Protein AF-N6TLZ0-F1 (afdb_monomer_lite)

pLDDT: mean 80.29, std 10.62, range [47.19, 96.44]

Organism: Dendroctonus ponderosae (NCBI:txid77166)

Sequence (138 aa):
MLKLSRRLNQSLEAGSFFSTNEWEFGSASYKELIAAVEDAGDGSEFSVDLTLGKGFDWETYVGEFLKGVRTYILKDDLISLPAAKKKLHRLYWFKQISQSLPYIVIFQMARYTFQMKMLSQTIQNLPWNDTINTTSLH

Secondary structure (DSSP, 8-state):
-HHHHHHHHHHHHHHHHHHHS-----HHHHHHHHHHHHTSTTGGG------GGGT--HHHHHHHHHHHIIIIIS---GGGHHHHHHHHHHHHHHHHHHHHHHHHHHHHHHHHHHHHHHHHHHHHT-THHHHHHHHTT-

Radius of gyration: 34.13 Å; chains: 1; bounding box: 79×36×92 Å

Structure (mmCIF, N/CA/C/O backbone):
data_AF-N6TLZ0-F1
#
_entry.id   AF-N6TLZ0-F1
#
loop_
_atom_site.group_PDB
_atom_site.id
_atom_site.type_symbol
_atom_site.label_atom_id
_atom_site.label_alt_id
_atom_site.label_comp_id
_atom_site.label_asym_id
_atom_site.label_entity_id
_atom_site.label_seq_id
_atom_site.pdbx_PDB_ins_code
_atom_site.Cartn_x
_atom_site.Cartn_y
_atom_site.Cartn_z
_atom_site.occupancy
_atom_site.B_iso_or_equiv
_atom_site.auth_seq_id
_atom_site.auth_comp_id
_atom_site.auth_asym_id
_atom_site.auth_atom_id
_atom_site.pdbx_PDB_model_num
ATOM 1 N N . MET A 1 1 ? -6.931 15.357 -10.842 1.00 56.94 1 MET A N 1
ATOM 2 C CA . MET A 1 1 ? -5.936 14.405 -10.297 1.00 56.94 1 MET A CA 1
ATOM 3 C C . MET A 1 1 ? -5.120 14.994 -9.142 1.00 56.94 1 MET A C 1
ATOM 5 O O . MET A 1 1 ? -5.153 14.417 -8.065 1.00 56.94 1 MET A O 1
ATOM 9 N N . LEU A 1 2 ? -4.477 16.164 -9.290 1.00 71.31 2 LEU A N 1
ATOM 10 C CA . LEU A 1 2 ? -3.614 16.746 -8.239 1.00 71.31 2 LEU A CA 1
ATOM 11 C C . LEU A 1 2 ? -4.325 17.064 -6.909 1.00 71.31 2 LEU A C 1
ATOM 13 O O . LEU A 1 2 ? -3.755 16.842 -5.850 1.00 71.31 2 LEU A O 1
ATOM 17 N N . LYS A 1 3 ? -5.586 17.522 -6.936 1.00 75.31 3 LYS A N 1
ATOM 18 C CA . LYS A 1 3 ? -6.356 17.813 -5.707 1.00 75.31 3 LYS A CA 1
ATOM 19 C C . LYS A 1 3 ? -6.612 16.564 -4.852 1.00 75.31 3 LYS A C 1
ATOM 21 O O . LYS A 1 3 ? -6.482 16.630 -3.636 1.00 75.31 3 LYS A O 1
ATOM 26 N N . LEU A 1 4 ? -6.952 15.438 -5.487 1.00 77.19 4 LEU A N 1
ATOM 27 C CA . LEU A 1 4 ? -7.168 14.165 -4.792 1.00 77.19 4 LEU A CA 1
ATOM 28 C C . LEU A 1 4 ? -5.844 13.613 -4.262 1.00 77.19 4 LEU A C 1
ATOM 30 O O . LEU A 1 4 ? -5.764 13.262 -3.093 1.00 77.19 4 LEU A O 1
ATOM 34 N N . SER A 1 5 ? -4.796 13.631 -5.093 1.00 78.56 5 SER A N 1
ATOM 35 C CA . SER A 1 5 ? -3.446 13.231 -4.682 1.00 78.56 5 SER A CA 1
ATOM 36 C C . SER A 1 5 ? -2.947 14.047 -3.491 1.00 78.56 5 SER A C 1
ATOM 38 O O . SER A 1 5 ? -2.366 13.482 -2.578 1.00 78.56 5 SER A O 1
ATOM 40 N N . ARG A 1 6 ? -3.204 15.360 -3.467 1.00 81.06 6 ARG A N 1
ATOM 41 C CA . ARG A 1 6 ? -2.812 16.243 -2.363 1.00 81.06 6 ARG A CA 1
ATOM 42 C C . ARG A 1 6 ? -3.570 15.932 -1.074 1.00 81.06 6 ARG A C 1
ATOM 44 O O . ARG A 1 6 ? -2.946 15.886 -0.025 1.00 81.06 6 ARG A O 1
ATOM 51 N N . ARG A 1 7 ? -4.885 15.694 -1.146 1.00 82.19 7 ARG A N 1
ATOM 52 C CA . ARG A 1 7 ? -5.679 15.286 0.027 1.00 82.19 7 ARG A CA 1
ATOM 53 C C . ARG A 1 7 ? -5.221 13.937 0.573 1.00 82.19 7 ARG A C 1
ATOM 55 O O . ARG A 1 7 ? -5.035 13.812 1.773 1.00 82.19 7 ARG A O 1
ATOM 62 N N . LEU A 1 8 ? -4.982 12.969 -0.312 1.00 80.19 8 LEU A N 1
ATOM 63 C CA . LEU A 1 8 ? -4.441 11.668 0.071 1.00 80.19 8 LEU A CA 1
ATOM 64 C C . LEU A 1 8 ? -3.074 11.827 0.744 1.00 80.19 8 LEU A C 1
ATOM 66 O O . LEU A 1 8 ? -2.843 11.240 1.789 1.00 80.19 8 LEU A O 1
ATOM 70 N N . ASN A 1 9 ? -2.202 12.667 0.182 1.00 82.94 9 ASN A N 1
ATOM 71 C CA . ASN A 1 9 ? -0.881 12.921 0.746 1.00 82.94 9 ASN A CA 1
ATOM 72 C C . ASN A 1 9 ? -0.964 13.559 2.137 1.00 82.94 9 ASN A C 1
ATOM 74 O O . ASN A 1 9 ? -0.246 13.134 3.023 1.00 82.94 9 ASN A O 1
ATOM 78 N N . GLN A 1 10 ? -1.882 14.505 2.353 1.00 85.38 10 GLN A N 1
ATOM 79 C CA . GLN A 1 10 ? -2.123 15.098 3.675 1.00 85.38 10 GLN A CA 1
ATOM 80 C C . GLN A 1 10 ? -2.630 14.063 4.693 1.00 85.38 10 GLN A C 1
ATOM 82 O O . GLN A 1 10 ? -2.191 14.063 5.839 1.00 85.38 10 GLN A O 1
ATOM 87 N N . SER A 1 11 ? -3.525 13.156 4.288 1.00 82.94 11 SER A N 1
ATOM 88 C CA . SER A 1 11 ? -3.987 12.061 5.154 1.00 82.94 11 SER A CA 1
ATOM 89 C C . SER A 1 11 ? -2.882 11.043 5.454 1.00 82.94 11 SER A C 1
ATOM 91 O O . SER A 1 11 ? -2.785 10.567 6.580 1.00 82.94 11 SER A O 1
ATOM 93 N N . LEU A 1 12 ? -2.035 10.726 4.471 1.00 82.69 12 LEU A N 1
ATOM 94 C CA . LEU A 1 12 ? -0.878 9.845 4.646 1.00 82.69 12 LEU A CA 1
ATOM 95 C C . LEU A 1 12 ? 0.199 10.487 5.521 1.00 82.69 12 LEU A C 1
ATOM 97 O O . LEU A 1 12 ? 0.802 9.801 6.331 1.00 82.69 12 LEU A O 1
ATOM 101 N N . GLU A 1 13 ? 0.414 11.793 5.396 1.00 85.94 13 GLU A N 1
ATOM 102 C CA . GLU A 1 13 ? 1.342 12.559 6.227 1.00 85.94 13 GLU A CA 1
ATOM 103 C C . GLU A 1 13 ? 0.875 12.570 7.686 1.00 85.94 13 GLU A C 1
ATOM 105 O O . GLU A 1 13 ? 1.657 12.254 8.578 1.00 85.94 13 GLU A O 1
ATOM 110 N N . ALA A 1 14 ? -0.419 12.787 7.934 1.00 85.38 14 ALA A N 1
ATOM 111 C CA . ALA A 1 14 ? -1.002 12.644 9.268 1.00 85.38 14 ALA A CA 1
ATOM 112 C C . ALA A 1 14 ? -0.907 11.200 9.809 1.00 85.38 14 ALA A C 1
ATOM 114 O O . ALA A 1 14 ? -0.645 10.995 10.991 1.00 85.38 14 ALA A O 1
ATOM 115 N N . GLY A 1 15 ? -1.083 10.194 8.946 1.00 80.56 15 GLY A N 1
ATOM 116 C CA . GLY A 1 15 ? -0.949 8.775 9.296 1.00 80.56 15 GLY A CA 1
ATOM 117 C C . GLY A 1 15 ? 0.497 8.285 9.434 1.00 80.56 15 GLY A C 1
ATOM 118 O O . GLY A 1 15 ? 0.730 7.226 10.020 1.00 80.56 15 GLY A O 1
ATOM 119 N N . SER A 1 16 ? 1.471 9.043 8.919 1.00 83.06 16 SER A N 1
ATOM 120 C CA . SER A 1 16 ? 2.883 8.649 8.891 1.00 83.06 16 SER A CA 1
ATOM 121 C C . SER A 1 16 ? 3.430 8.504 10.302 1.00 83.06 16 SER A C 1
ATOM 123 O O . SER A 1 16 ? 4.009 7.472 10.612 1.00 83.06 16 SER A O 1
ATOM 125 N N . PHE A 1 17 ? 3.098 9.445 11.190 1.00 81.81 17 PHE A N 1
ATOM 126 C CA . PHE A 1 17 ? 3.458 9.3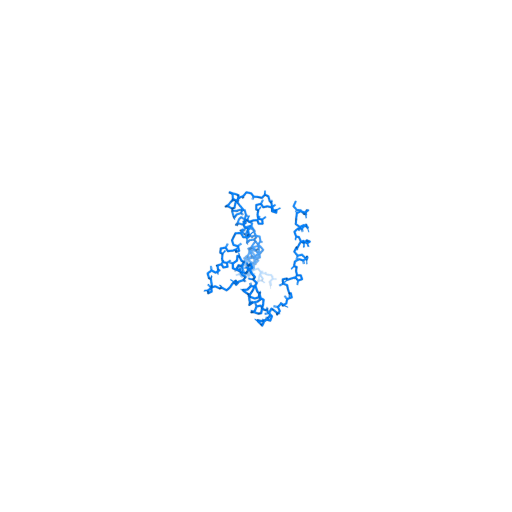95 12.603 1.00 81.81 17 PHE A CA 1
ATOM 127 C C . PHE A 1 17 ? 3.017 8.084 13.270 1.00 81.81 17 PHE A C 1
ATOM 129 O O . PHE A 1 17 ? 3.767 7.501 14.044 1.00 81.81 17 PHE A O 1
ATOM 136 N N . PHE A 1 18 ? 1.833 7.572 12.940 1.00 78.50 18 PHE A N 1
ATOM 137 C CA . PHE A 1 18 ? 1.352 6.311 13.506 1.00 78.50 18 PHE A CA 1
ATOM 138 C C . PHE A 1 18 ? 1.976 5.079 12.843 1.00 78.50 18 PHE A C 1
ATOM 140 O O . PHE A 1 18 ? 2.044 4.032 13.472 1.00 78.50 18 PHE A O 1
ATOM 147 N N . SER A 1 19 ? 2.447 5.195 11.600 1.00 78.06 19 SER A N 1
ATOM 148 C CA . SER A 1 19 ? 2.960 4.062 10.818 1.00 78.06 19 SER A CA 1
ATOM 149 C C . SER A 1 19 ? 4.480 3.881 10.910 1.00 78.06 19 SER A C 1
ATOM 151 O O . SER A 1 19 ? 4.961 2.771 10.709 1.00 78.06 19 SER A O 1
ATOM 153 N N . THR A 1 20 ? 5.246 4.952 11.152 1.00 82.81 20 THR A N 1
ATOM 154 C CA . THR A 1 20 ? 6.724 4.920 11.169 1.00 82.81 20 THR A CA 1
ATOM 155 C C . THR A 1 20 ? 7.335 4.905 12.561 1.00 82.81 20 THR A C 1
ATOM 157 O O . THR A 1 20 ? 8.529 4.647 12.678 1.00 82.81 20 THR A O 1
ATOM 160 N N . ASN A 1 21 ? 6.561 5.209 13.601 1.00 79.31 21 ASN A N 1
ATOM 161 C CA . ASN A 1 21 ? 7.026 5.039 14.972 1.00 79.31 21 ASN A CA 1
ATOM 162 C C . ASN A 1 21 ? 6.762 3.602 15.416 1.00 79.31 21 ASN A C 1
ATOM 164 O O . ASN A 1 21 ? 5.678 3.067 15.177 1.00 79.31 21 ASN A O 1
ATOM 168 N N . GLU A 1 22 ? 7.752 2.981 16.055 1.00 69.31 22 GLU A N 1
ATOM 169 C CA . GLU A 1 22 ? 7.536 1.713 16.741 1.00 69.31 22 GLU A CA 1
ATOM 170 C C . GLU A 1 22 ? 6.631 1.956 17.943 1.00 69.31 22 GLU A C 1
ATOM 172 O O . GLU A 1 22 ? 6.902 2.794 18.805 1.00 69.31 22 GLU A O 1
ATOM 177 N N . TRP A 1 23 ? 5.529 1.218 17.975 1.00 72.81 23 TRP A N 1
ATOM 178 C CA . TRP A 1 23 ? 4.638 1.185 19.116 1.00 72.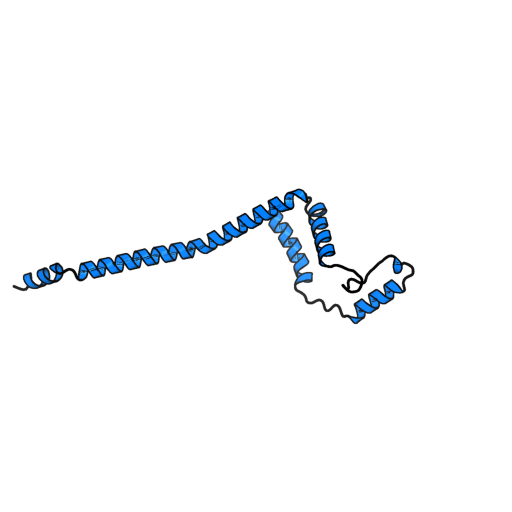81 23 TRP A CA 1
ATOM 179 C C . TRP A 1 23 ? 4.958 -0.081 19.894 1.00 72.81 23 TRP A C 1
ATOM 181 O O . TRP A 1 23 ? 4.561 -1.181 19.504 1.00 72.81 23 TRP A O 1
ATOM 191 N N . GLU A 1 24 ? 5.686 0.066 20.999 1.00 63.91 24 GLU A N 1
ATOM 192 C CA . GLU A 1 24 ? 5.780 -0.998 21.991 1.00 63.91 24 GLU A CA 1
ATOM 193 C C . GLU A 1 24 ? 4.433 -1.103 22.708 1.00 63.91 24 GLU A C 1
ATOM 195 O O . GLU A 1 24 ? 4.191 -0.503 23.755 1.00 63.91 24 GLU A O 1
ATOM 200 N N . PHE A 1 25 ? 3.518 -1.877 22.126 1.00 61.59 25 PHE A N 1
ATOM 201 C CA . PHE A 1 25 ? 2.356 -2.367 22.850 1.00 61.59 25 PHE A CA 1
ATOM 202 C C . PHE A 1 25 ? 2.861 -3.395 23.864 1.00 61.59 25 PHE A C 1
ATOM 204 O O . PHE A 1 25 ? 2.926 -4.593 23.584 1.00 61.59 25 PHE A O 1
ATOM 211 N N . GLY A 1 26 ? 3.306 -2.915 25.027 1.00 57.06 26 GLY A N 1
ATOM 212 C CA . GLY A 1 26 ? 3.761 -3.767 26.117 1.00 57.06 26 GLY A CA 1
ATOM 213 C C . GLY A 1 26 ? 2.720 -4.853 26.393 1.00 57.06 26 GLY A C 1
ATOM 214 O O . GLY A 1 26 ? 1.582 -4.558 26.754 1.00 57.06 26 GLY A O 1
ATOM 215 N N . SER A 1 27 ? 3.095 -6.122 26.201 1.00 58.44 27 SER A N 1
ATOM 216 C CA . SER A 1 27 ? 2.152 -7.251 26.272 1.00 58.44 27 SER A CA 1
ATOM 217 C C . SER A 1 27 ? 1.458 -7.405 27.634 1.00 58.44 27 SER A C 1
ATOM 219 O O . SER A 1 27 ? 0.419 -8.057 27.711 1.00 58.44 27 SER A O 1
ATOM 221 N N . ALA A 1 28 ? 2.008 -6.800 28.693 1.00 64.19 28 ALA A N 1
ATOM 222 C CA . ALA A 1 28 ? 1.377 -6.725 30.007 1.00 64.19 28 ALA A CA 1
ATOM 223 C C . ALA A 1 28 ? 0.085 -5.895 29.955 1.00 64.19 28 ALA A C 1
ATOM 225 O O . ALA A 1 28 ? -0.970 -6.398 30.322 1.00 64.19 28 ALA A O 1
ATOM 226 N N . SER A 1 29 ? 0.130 -4.693 29.376 1.00 71.75 29 SER A N 1
ATOM 227 C CA . SER A 1 29 ? -1.021 -3.786 29.324 1.00 71.75 29 SER A CA 1
ATOM 228 C C . SER A 1 29 ? -2.156 -4.301 28.437 1.00 71.75 29 SER A C 1
ATOM 230 O O . SER A 1 29 ? -3.319 -4.077 28.747 1.00 71.75 29 SER A O 1
ATOM 232 N N . TYR A 1 30 ? -1.855 -5.029 27.354 1.00 76.00 30 TYR A N 1
ATOM 233 C CA . TYR A 1 30 ? -2.898 -5.650 26.523 1.00 76.00 30 TYR A CA 1
ATOM 234 C C . TYR A 1 30 ? -3.584 -6.826 27.235 1.00 76.00 30 TYR A C 1
ATOM 236 O O . TYR A 1 30 ? -4.802 -6.963 27.168 1.00 76.00 30 TYR A O 1
ATOM 244 N N . LYS A 1 31 ? -2.824 -7.653 27.965 1.00 78.88 31 LYS A N 1
ATOM 245 C CA . LYS A 1 31 ? -3.394 -8.737 28.781 1.00 78.88 31 LYS A CA 1
ATOM 246 C C . LYS A 1 31 ? -4.210 -8.199 29.956 1.00 78.88 31 LYS A C 1
ATOM 248 O O . LYS A 1 31 ? -5.273 -8.735 30.238 1.00 78.88 31 LYS A O 1
ATOM 253 N N . GLU A 1 32 ? -3.736 -7.137 30.604 1.00 82.94 32 GLU A N 1
ATOM 254 C CA . GLU A 1 32 ? -4.470 -6.423 31.654 1.00 82.94 32 GLU A CA 1
ATOM 255 C C . GLU A 1 32 ? -5.759 -5.800 31.113 1.00 82.94 32 GLU A C 1
ATOM 257 O O . GLU A 1 32 ? -6.793 -5.893 31.764 1.00 82.94 32 GLU A O 1
ATOM 262 N N . LEU A 1 33 ? -5.727 -5.232 29.903 1.00 82.94 33 LEU A N 1
ATOM 263 C CA . LEU A 1 33 ? -6.917 -4.709 29.235 1.00 82.94 33 LEU A CA 1
ATOM 264 C C . LEU A 1 33 ? -7.935 -5.815 28.940 1.00 82.94 33 LEU A C 1
ATOM 266 O O . LEU A 1 33 ? -9.113 -5.633 29.227 1.00 82.94 33 LEU A O 1
ATOM 270 N N . ILE A 1 34 ? -7.496 -6.957 28.396 1.00 83.12 34 ILE A N 1
ATOM 271 C CA . ILE A 1 34 ? -8.389 -8.102 28.164 1.00 83.12 34 ILE A CA 1
ATOM 272 C C . ILE A 1 34 ? -9.003 -8.561 29.486 1.00 83.12 34 ILE A C 1
ATOM 274 O O . ILE A 1 34 ? -10.216 -8.709 29.556 1.00 83.12 34 ILE A O 1
ATOM 278 N N . ALA A 1 35 ? -8.194 -8.728 30.536 1.00 83.12 35 ALA A N 1
ATOM 279 C CA . ALA A 1 35 ? -8.682 -9.156 31.844 1.00 83.12 35 ALA A CA 1
ATOM 280 C C . ALA A 1 35 ? -9.678 -8.154 32.451 1.00 83.12 35 ALA A C 1
ATOM 282 O O . ALA A 1 35 ? -10.701 -8.562 32.986 1.00 83.12 35 ALA A O 1
ATOM 283 N N . ALA A 1 36 ? -9.416 -6.849 32.332 1.00 84.44 36 ALA A N 1
ATOM 284 C CA . ALA A 1 36 ? -10.313 -5.803 32.817 1.00 84.44 36 ALA A CA 1
ATOM 285 C C . ALA A 1 36 ? -11.645 -5.766 32.054 1.00 84.44 36 ALA A C 1
ATOM 287 O O . ALA A 1 36 ? -12.675 -5.452 32.644 1.00 84.44 36 ALA A O 1
ATOM 288 N N . VAL A 1 37 ? -11.635 -6.080 30.755 1.00 84.75 37 VAL A N 1
ATOM 289 C CA . VAL A 1 37 ? -12.867 -6.174 29.967 1.00 84.75 37 VAL A CA 1
ATOM 290 C C . VAL A 1 37 ? -13.603 -7.475 30.260 1.00 84.75 37 VAL A C 1
ATOM 292 O O . VAL A 1 37 ? -14.809 -7.428 30.427 1.00 84.75 37 VAL A O 1
ATOM 295 N N . GLU A 1 38 ? -12.916 -8.610 30.402 1.00 83.69 38 GLU A N 1
ATOM 296 C CA . GLU A 1 38 ? -13.544 -9.879 30.803 1.00 83.69 38 GLU A CA 1
ATOM 297 C C . GLU A 1 38 ? -14.178 -9.802 32.211 1.00 83.69 38 GLU A C 1
ATOM 299 O O . GLU A 1 38 ? -15.193 -10.453 32.448 1.00 83.69 38 GLU A O 1
ATOM 304 N N . ASP A 1 39 ? -13.620 -8.993 33.122 1.00 84.88 39 ASP A N 1
ATOM 305 C CA . ASP A 1 39 ? -14.161 -8.739 34.471 1.00 84.88 39 ASP A CA 1
ATOM 306 C C . ASP A 1 39 ? -15.323 -7.723 34.482 1.00 84.88 39 ASP A C 1
ATOM 308 O O . ASP A 1 39 ? -16.098 -7.651 35.440 1.00 84.88 39 ASP A O 1
ATOM 312 N N . ALA A 1 40 ? -15.486 -6.936 33.413 1.00 85.31 40 ALA A N 1
ATOM 313 C CA . ALA A 1 40 ? -16.591 -5.994 33.291 1.00 85.31 40 ALA A CA 1
ATOM 314 C C . ALA A 1 40 ? -17.930 -6.728 33.093 1.00 85.31 40 ALA A C 1
ATOM 316 O O . ALA A 1 40 ? -18.017 -7.754 32.419 1.00 85.31 40 ALA A O 1
ATOM 317 N N . GLY A 1 41 ? -19.014 -6.177 33.649 1.00 81.75 41 GLY A N 1
ATOM 318 C CA . GLY A 1 41 ? -20.344 -6.801 33.582 1.00 81.75 41 GLY A CA 1
ATOM 319 C C . GLY A 1 41 ? -20.906 -6.954 32.160 1.00 81.75 41 GLY A C 1
ATOM 320 O O . GLY A 1 41 ? -21.712 -7.849 31.916 1.00 81.75 41 GLY A O 1
ATOM 321 N N . ASP A 1 42 ? -20.463 -6.114 31.225 1.00 82.50 42 ASP A N 1
ATOM 322 C CA . ASP A 1 42 ? -20.760 -6.150 29.787 1.00 82.50 42 ASP A CA 1
ATOM 323 C C . ASP A 1 42 ? -19.635 -6.798 28.955 1.00 82.5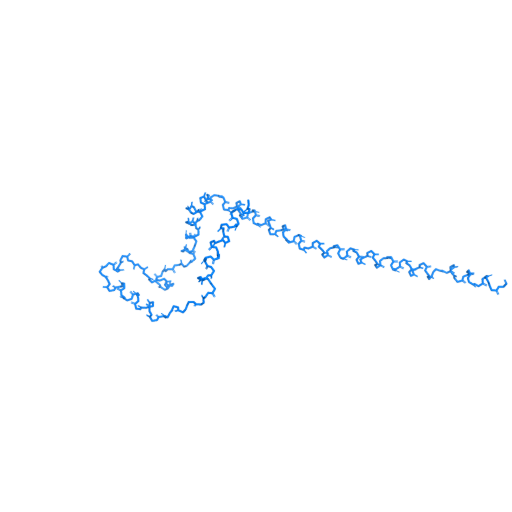0 42 ASP A C 1
ATOM 325 O O . ASP A 1 42 ? -19.746 -6.927 27.737 1.00 82.50 42 ASP A O 1
ATOM 329 N N . GLY A 1 43 ? -18.574 -7.281 29.606 1.00 77.19 43 GLY A N 1
ATOM 330 C CA . GLY A 1 43 ? -17.393 -7.869 28.976 1.00 77.19 43 GLY A CA 1
ATOM 331 C C . GLY A 1 43 ? -17.681 -9.030 28.036 1.00 77.19 43 GLY A C 1
ATOM 332 O O . GLY A 1 43 ? -17.023 -9.203 27.013 1.00 77.19 43 GLY A O 1
ATOM 333 N N . SER A 1 44 ? -18.719 -9.807 28.348 1.00 75.12 44 SER A N 1
ATOM 334 C CA . SER A 1 44 ? -19.157 -10.927 27.509 1.00 75.12 44 SER A CA 1
ATOM 335 C C . SER A 1 44 ? -19.724 -10.503 26.146 1.00 75.12 44 SER A C 1
ATOM 337 O O . SER A 1 44 ? -19.742 -11.316 25.222 1.00 75.12 44 SER A O 1
ATOM 339 N N . GLU A 1 45 ? -20.153 -9.245 25.995 1.00 78.62 45 GLU A N 1
ATOM 340 C CA . GLU A 1 45 ? -20.669 -8.701 24.734 1.00 78.62 45 GLU A CA 1
ATOM 341 C C . GLU A 1 45 ? -19.557 -8.122 23.845 1.00 78.62 45 GLU A C 1
ATOM 343 O O . GLU A 1 45 ? -19.759 -7.945 22.640 1.00 78.62 45 GLU A O 1
ATOM 348 N N . PHE A 1 46 ? -18.369 -7.856 24.402 1.00 73.81 46 PHE A N 1
ATOM 349 C CA . PHE A 1 46 ? -17.274 -7.197 23.695 1.00 73.81 46 PHE A CA 1
ATOM 350 C C . PHE A 1 46 ? -16.000 -8.053 23.676 1.00 73.81 46 PHE A C 1
ATOM 352 O O . PHE A 1 46 ? -15.197 -8.060 24.605 1.00 73.81 46 PHE A O 1
ATOM 359 N N . SER A 1 47 ? -15.778 -8.762 22.565 1.00 72.06 47 SER A N 1
ATOM 360 C CA . SER A 1 47 ? -14.562 -9.560 22.368 1.00 72.06 47 SER A CA 1
ATOM 361 C C . SER A 1 47 ? -13.375 -8.673 21.983 1.00 72.06 47 SER A C 1
ATOM 363 O O . SER A 1 47 ? -13.237 -8.274 20.827 1.00 72.06 47 SER A O 1
ATOM 365 N N . VAL A 1 48 ? -12.496 -8.394 22.947 1.00 76.56 48 VAL A N 1
ATOM 366 C CA . VAL A 1 48 ? -11.281 -7.564 22.760 1.00 76.56 48 VAL A CA 1
ATOM 367 C C . VAL A 1 48 ? -10.063 -8.389 22.363 1.00 76.56 48 VAL A C 1
ATOM 369 O O . VAL A 1 48 ? -9.060 -7.847 21.908 1.00 76.56 48 VAL A O 1
ATOM 372 N N . ASP A 1 49 ? -10.139 -9.709 22.516 1.00 75.56 49 ASP A N 1
ATOM 373 C CA . ASP A 1 49 ? -9.036 -10.601 22.195 1.00 75.56 49 ASP A CA 1
ATOM 374 C C . ASP A 1 49 ? -8.920 -10.812 20.674 1.00 75.56 49 ASP A C 1
ATOM 376 O O . ASP A 1 49 ? -9.630 -11.615 20.072 1.00 75.56 49 ASP A O 1
ATOM 380 N N . LEU A 1 50 ? -8.001 -10.070 20.050 1.00 76.75 50 LEU A N 1
ATOM 381 C CA . LEU A 1 50 ? -7.667 -10.150 18.622 1.00 76.75 50 LEU A CA 1
ATOM 382 C C . LEU A 1 50 ? -6.651 -11.264 18.296 1.00 76.75 50 LEU A C 1
ATOM 384 O O . LEU A 1 50 ? -6.032 -11.262 17.224 1.00 76.75 50 LEU A O 1
ATOM 388 N N . THR A 1 51 ? -6.405 -12.198 19.220 1.00 75.56 51 THR A N 1
ATOM 389 C CA . THR A 1 51 ? -5.501 -13.320 18.960 1.00 75.56 51 THR A CA 1
ATOM 390 C C . THR A 1 51 ? -6.165 -14.375 18.077 1.00 75.56 51 THR A C 1
ATOM 392 O O . THR A 1 51 ? -7.335 -14.726 18.232 1.00 75.56 51 THR A O 1
ATOM 395 N N . LEU A 1 52 ? -5.376 -14.950 17.163 1.00 64.06 52 LEU A N 1
ATOM 396 C CA . LEU A 1 52 ? -5.846 -15.987 16.238 1.00 64.06 52 LEU A CA 1
ATOM 397 C C . LEU A 1 52 ? -6.434 -17.210 16.976 1.00 64.06 52 LEU A C 1
ATOM 399 O O . LEU A 1 52 ? -7.319 -17.892 16.467 1.00 64.06 52 LEU A O 1
ATOM 403 N N . GLY A 1 53 ? -5.958 -17.472 18.200 1.00 68.56 53 GLY A N 1
ATOM 404 C CA . GLY A 1 53 ? -6.388 -18.588 19.045 1.00 68.56 53 GLY A CA 1
ATOM 405 C C . GLY A 1 53 ? -7.823 -18.488 19.573 1.00 68.56 53 GLY A C 1
ATOM 406 O O . GLY A 1 53 ? -8.383 -19.517 19.941 1.00 68.56 53 GLY A O 1
ATOM 407 N N . LYS A 1 54 ? -8.439 -17.298 19.573 1.00 70.69 54 LYS A N 1
ATOM 408 C CA . LYS A 1 54 ? -9.846 -17.096 19.965 1.00 70.69 54 LYS A CA 1
ATOM 409 C C . LYS A 1 54 ? -10.794 -16.888 18.776 1.00 70.69 54 LYS A C 1
ATOM 411 O O . LYS A 1 54 ? -11.928 -16.459 18.954 1.00 70.69 54 LYS A O 1
ATOM 416 N N . GLY A 1 55 ? -10.358 -17.250 17.565 1.00 72.75 55 GLY A N 1
ATOM 417 C CA . GLY A 1 55 ? -11.200 -17.234 16.363 1.00 72.75 55 GLY A CA 1
ATOM 418 C C . GLY A 1 55 ? -11.217 -15.902 15.609 1.00 72.75 55 GLY A C 1
ATOM 419 O O . GLY A 1 55 ? -12.015 -15.747 14.687 1.00 72.75 55 GLY A O 1
ATOM 420 N N . PHE A 1 56 ? -10.340 -14.957 15.964 1.00 82.00 56 PHE A N 1
ATOM 421 C CA . PHE A 1 56 ? -10.170 -13.719 15.210 1.00 82.00 56 PHE A CA 1
ATOM 422 C C . PHE A 1 56 ? -9.307 -13.954 13.963 1.00 82.00 56 PHE A C 1
ATOM 424 O O . PHE A 1 56 ? -8.124 -14.289 14.064 1.00 82.00 56 PHE A O 1
ATOM 431 N N . ASP A 1 57 ? -9.895 -13.756 12.783 1.00 84.56 57 ASP A N 1
ATOM 432 C CA . ASP A 1 57 ? -9.177 -13.806 11.511 1.00 84.56 57 ASP A CA 1
ATOM 433 C C . ASP A 1 57 ? -8.821 -12.397 11.020 1.00 84.56 57 ASP A C 1
ATOM 435 O O . ASP A 1 57 ? -9.675 -11.609 10.598 1.00 84.56 57 ASP A O 1
ATOM 439 N N . TRP A 1 58 ? -7.521 -12.106 11.032 1.00 83.31 58 TRP A N 1
ATOM 440 C CA . TRP A 1 58 ? -6.972 -10.847 10.543 1.00 83.31 58 TRP A CA 1
ATOM 441 C C . TRP A 1 58 ? -7.235 -10.628 9.052 1.00 83.31 58 TRP A C 1
ATOM 443 O O . TRP A 1 58 ? -7.427 -9.483 8.640 1.00 83.31 58 TRP A O 1
ATOM 453 N N . GLU A 1 59 ? -7.261 -11.687 8.237 1.00 85.69 59 GLU A N 1
ATOM 454 C CA . GLU A 1 59 ? -7.462 -11.549 6.793 1.00 85.69 59 GLU A CA 1
ATOM 455 C C . GLU A 1 59 ? -8.881 -11.056 6.489 1.00 85.69 59 GLU A C 1
ATOM 457 O O . GLU A 1 59 ? -9.066 -10.069 5.764 1.00 85.69 59 GLU A O 1
ATOM 462 N N . THR A 1 60 ? -9.882 -11.679 7.113 1.00 87.38 60 THR A N 1
ATOM 463 C CA . THR A 1 60 ? -11.283 -11.268 6.996 1.00 87.38 60 THR A CA 1
ATOM 464 C C . THR A 1 60 ? -11.509 -9.868 7.562 1.00 87.38 60 THR A C 1
ATOM 466 O O . THR A 1 60 ? -12.080 -9.024 6.865 1.00 87.38 60 THR A O 1
ATOM 469 N N . TYR A 1 61 ? -11.000 -9.573 8.764 1.00 86.50 61 TYR A N 1
ATOM 470 C CA . TYR A 1 61 ? -11.163 -8.261 9.398 1.00 86.50 61 TYR A CA 1
ATOM 471 C C . TYR A 1 61 ? -10.608 -7.125 8.532 1.00 86.50 61 TYR A C 1
ATOM 473 O O . TYR A 1 61 ? -11.300 -6.144 8.243 1.00 86.50 61 TYR A O 1
ATOM 481 N N . VAL A 1 62 ? -9.368 -7.268 8.051 1.00 86.75 62 VAL A N 1
ATOM 482 C CA . VAL A 1 62 ? -8.741 -6.262 7.183 1.00 86.75 62 VAL A CA 1
ATOM 483 C C . VAL A 1 62 ? -9.489 -6.156 5.853 1.00 86.75 62 VAL A C 1
ATOM 485 O O . VAL A 1 62 ? -9.689 -5.052 5.338 1.00 86.75 62 VAL A O 1
ATOM 488 N N . GLY A 1 63 ? -9.950 -7.281 5.302 1.00 88.12 63 GLY A N 1
ATOM 489 C CA . GLY A 1 63 ? -10.754 -7.308 4.085 1.00 88.12 63 GLY A CA 1
ATOM 490 C C . GLY A 1 63 ? -12.061 -6.520 4.216 1.00 88.12 63 GLY A C 1
ATOM 491 O O . GLY A 1 63 ? -12.401 -5.733 3.328 1.00 88.12 63 GLY A O 1
ATOM 492 N N . GLU A 1 64 ? -12.790 -6.696 5.314 1.00 88.12 64 GLU A N 1
ATOM 49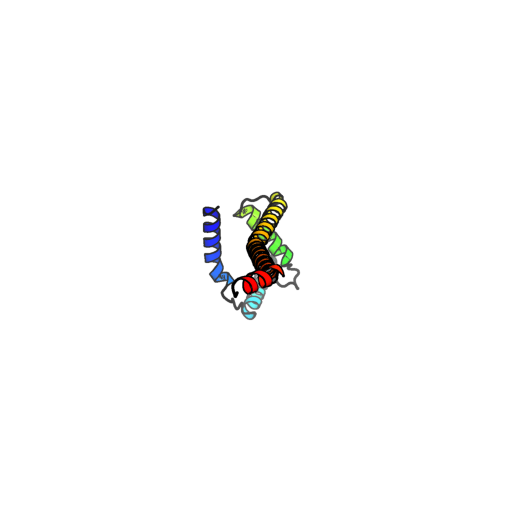3 C CA . GLU A 1 64 ? -14.036 -5.978 5.599 1.00 88.12 64 GLU A CA 1
ATOM 494 C C . GLU A 1 64 ? -13.803 -4.501 5.906 1.00 88.12 64 GLU A C 1
ATOM 496 O O . GLU A 1 64 ? -14.497 -3.642 5.352 1.00 88.12 64 GLU A O 1
ATOM 501 N N . PHE A 1 65 ? -12.765 -4.188 6.681 1.00 86.00 65 PHE A N 1
ATOM 502 C CA . PHE A 1 65 ? -12.343 -2.815 6.933 1.00 86.00 65 PHE A CA 1
ATOM 503 C C . PHE A 1 65 ? -12.059 -2.065 5.623 1.00 86.00 65 PHE A C 1
ATOM 505 O O . PHE A 1 65 ? -12.601 -0.983 5.381 1.00 86.00 65 PHE A O 1
ATOM 512 N N . LEU A 1 66 ? -11.279 -2.666 4.718 1.00 83.31 66 LEU A N 1
ATOM 513 C CA . LEU A 1 66 ? -10.968 -2.074 3.414 1.00 83.31 66 LEU A CA 1
ATOM 514 C C . LEU A 1 66 ? -12.217 -1.887 2.539 1.00 83.31 66 LEU A C 1
ATOM 516 O O . LEU A 1 66 ? -12.325 -0.877 1.834 1.00 83.31 66 LEU A O 1
ATOM 520 N N . LYS A 1 67 ? -13.185 -2.815 2.586 1.00 86.62 67 LYS A N 1
ATOM 521 C CA . LYS A 1 67 ? -14.487 -2.647 1.911 1.00 86.62 67 LYS A CA 1
ATOM 522 C C . LYS A 1 67 ? -15.265 -1.465 2.494 1.00 86.62 67 LYS A C 1
ATOM 524 O O . LYS A 1 67 ? -15.832 -0.683 1.726 1.00 86.62 67 LYS A O 1
ATOM 529 N N . GLY A 1 68 ? -15.262 -1.303 3.816 1.00 86.56 68 GLY A N 1
ATOM 530 C CA . GLY A 1 68 ? -15.893 -0.179 4.508 1.00 86.56 68 GLY A CA 1
ATOM 531 C C . GLY A 1 68 ? -15.285 1.162 4.100 1.00 86.56 68 GLY A C 1
ATOM 532 O O . GLY A 1 68 ? -16.002 2.060 3.658 1.00 86.56 68 GLY A O 1
ATOM 533 N N . VAL A 1 69 ? -13.954 1.271 4.128 1.00 84.38 69 VAL A N 1
ATOM 534 C CA . VAL A 1 69 ? -13.226 2.461 3.654 1.00 84.38 69 VAL A CA 1
ATOM 535 C C . VAL A 1 69 ? -13.605 2.792 2.207 1.00 84.38 69 VAL A C 1
ATOM 537 O O . VAL A 1 69 ? -13.928 3.938 1.887 1.00 84.38 69 VAL A O 1
ATOM 540 N N . ARG A 1 70 ? -13.625 1.791 1.321 1.00 83.00 70 ARG A N 1
ATOM 541 C CA . ARG A 1 70 ? -13.992 1.985 -0.088 1.00 83.00 70 ARG A CA 1
ATOM 542 C C . ARG A 1 70 ? -15.424 2.500 -0.259 1.00 83.00 70 ARG A C 1
ATOM 544 O O . ARG A 1 70 ? -15.651 3.443 -1.013 1.00 83.00 70 ARG A O 1
ATOM 551 N N . THR A 1 71 ? -16.367 1.903 0.455 1.00 83.81 71 THR A N 1
ATOM 552 C CA . THR A 1 71 ? -17.794 2.190 0.276 1.00 83.81 71 THR A CA 1
ATOM 553 C C . THR A 1 71 ? -18.184 3.521 0.918 1.00 83.81 71 THR A C 1
ATOM 555 O O . THR A 1 71 ? -18.877 4.324 0.301 1.00 83.81 71 THR A O 1
ATOM 558 N N . TYR A 1 72 ? -17.710 3.799 2.134 1.00 82.62 72 TYR A N 1
ATOM 559 C CA . TYR A 1 72 ? -18.184 4.939 2.925 1.00 82.62 72 TYR A CA 1
ATOM 560 C C . TYR A 1 72 ? -17.288 6.173 2.823 1.00 82.62 72 TYR A C 1
ATOM 562 O O . TYR A 1 72 ? -17.792 7.290 2.702 1.00 82.62 72 TYR A O 1
ATOM 570 N N . ILE A 1 73 ? -15.964 5.993 2.834 1.00 79.44 73 ILE A N 1
ATOM 571 C CA . ILE A 1 73 ? -15.018 7.117 2.770 1.00 79.44 73 ILE A CA 1
ATOM 572 C C . ILE A 1 73 ? -14.808 7.533 1.317 1.00 79.44 73 ILE A C 1
ATOM 574 O O . ILE A 1 73 ? -14.909 8.712 0.975 1.00 79.44 73 ILE A O 1
ATOM 578 N N . LEU A 1 74 ? -14.532 6.556 0.451 1.00 78.75 74 LEU A N 1
ATOM 579 C CA . LEU A 1 74 ? -14.244 6.809 -0.961 1.00 78.75 74 LEU A CA 1
ATOM 580 C C . LEU A 1 74 ? -15.507 6.895 -1.829 1.00 78.75 74 LEU A C 1
ATOM 582 O O . LEU A 1 74 ? -15.412 7.397 -2.949 1.00 78.75 74 LEU A O 1
ATOM 586 N N . LYS A 1 75 ? -16.674 6.468 -1.315 1.00 80.44 75 LYS A N 1
ATOM 587 C CA . LYS A 1 75 ? -17.955 6.430 -2.048 1.00 80.44 75 LYS A CA 1
ATOM 588 C C . LYS A 1 75 ? -17.844 5.705 -3.396 1.00 80.44 75 LYS A C 1
ATOM 590 O O . LYS A 1 75 ? -18.477 6.106 -4.370 1.00 80.44 75 LYS A O 1
ATOM 595 N N . ASP A 1 76 ? -17.000 4.675 -3.462 1.00 78.12 76 ASP A N 1
ATOM 596 C CA . ASP A 1 76 ? -16.740 3.899 -4.675 1.00 78.12 76 ASP A CA 1
ATOM 597 C C . ASP A 1 76 ? -17.433 2.535 -4.577 1.00 78.12 76 ASP A C 1
ATOM 599 O O . ASP A 1 76 ? -17.394 1.878 -3.535 1.00 78.12 76 ASP A O 1
ATOM 603 N N . ASP A 1 77 ? -18.060 2.102 -5.667 1.00 77.19 77 ASP A N 1
ATOM 604 C CA . ASP A 1 77 ? -18.813 0.850 -5.705 1.00 77.19 77 ASP A CA 1
ATOM 605 C C . ASP A 1 77 ? -17.859 -0.363 -5.644 1.00 77.19 77 ASP A C 1
ATOM 607 O O . ASP A 1 77 ? -16.764 -0.374 -6.223 1.00 77.19 77 ASP A O 1
ATOM 611 N N . LEU A 1 78 ? -18.267 -1.423 -4.946 1.00 69.88 78 LEU A N 1
ATOM 612 C CA . LEU A 1 78 ? -17.538 -2.692 -4.874 1.00 69.88 78 LEU A CA 1
ATOM 613 C C . LEU A 1 78 ? -17.477 -3.379 -6.247 1.00 69.88 78 LEU A C 1
ATOM 615 O O . LEU A 1 78 ? -16.494 -4.056 -6.558 1.00 69.88 78 LEU A O 1
ATOM 619 N N . ILE A 1 79 ? -18.461 -3.128 -7.115 1.00 71.25 79 ILE A N 1
ATOM 620 C CA . ILE A 1 79 ? -18.501 -3.637 -8.495 1.00 71.25 79 ILE A CA 1
ATOM 621 C C . ILE A 1 79 ? -17.364 -3.033 -9.347 1.00 71.25 79 ILE A C 1
ATOM 623 O O . ILE A 1 79 ? -16.896 -3.649 -10.310 1.00 71.25 79 ILE A O 1
ATOM 627 N N . SER A 1 80 ? -16.830 -1.863 -8.970 1.00 74.19 80 SER A N 1
ATOM 628 C CA . SER A 1 80 ? -15.741 -1.195 -9.698 1.00 74.19 80 SER A CA 1
ATOM 629 C C . SER A 1 80 ? -14.347 -1.787 -9.400 1.00 74.19 80 SER A C 1
ATOM 631 O O . SER A 1 80 ? -13.365 -1.459 -10.078 1.00 74.19 80 SER A O 1
ATOM 633 N N . LEU A 1 81 ? -14.235 -2.719 -8.443 1.00 73.00 81 LEU A N 1
ATOM 634 C CA . LEU A 1 81 ? -12.976 -3.339 -8.005 1.00 73.00 81 LEU A CA 1
ATOM 635 C C . LEU A 1 81 ? -12.189 -4.048 -9.132 1.00 73.00 81 LEU A C 1
ATOM 637 O O . LEU A 1 81 ? -10.999 -3.753 -9.295 1.00 73.00 81 LEU A O 1
ATOM 641 N N . PRO A 1 82 ? -12.787 -4.922 -9.969 1.00 78.12 82 PRO A N 1
ATOM 642 C CA . PRO A 1 82 ? -12.085 -5.520 -11.109 1.00 78.12 82 PRO A CA 1
ATOM 643 C C . PRO A 1 82 ? -11.646 -4.483 -12.153 1.00 78.12 82 PRO A C 1
ATOM 645 O O . PRO A 1 82 ? -10.569 -4.610 -12.741 1.00 78.12 82 PRO A O 1
ATOM 648 N N . ALA A 1 83 ? -12.427 -3.420 -12.366 1.00 79.12 83 ALA A N 1
ATOM 649 C CA . ALA A 1 83 ? -12.052 -2.341 -13.278 1.00 79.12 83 ALA A CA 1
ATOM 650 C C . ALA A 1 83 ? -10.861 -1.527 -12.740 1.00 79.12 83 ALA A C 1
ATOM 652 O O . ALA A 1 83 ? -9.964 -1.161 -13.507 1.00 79.12 83 ALA A O 1
ATOM 653 N N . ALA A 1 84 ? -10.809 -1.298 -11.424 1.00 78.62 84 ALA A N 1
ATOM 654 C CA . ALA A 1 84 ? -9.678 -0.670 -10.750 1.00 78.62 84 ALA A CA 1
ATOM 655 C C . ALA A 1 84 ? -8.406 -1.527 -10.863 1.00 78.62 84 ALA A C 1
ATOM 657 O O . ALA A 1 84 ? -7.363 -1.009 -11.263 1.00 78.62 84 ALA A O 1
ATOM 658 N N . LYS A 1 85 ? -8.501 -2.848 -10.644 1.00 82.50 85 LYS A N 1
ATOM 659 C CA . LYS A 1 85 ? -7.379 -3.785 -10.853 1.00 82.50 85 LYS A CA 1
ATOM 660 C C . LYS A 1 85 ? -6.852 -3.729 -12.290 1.00 82.50 85 LYS A C 1
ATOM 662 O O . LYS A 1 85 ? -5.648 -3.608 -12.494 1.00 82.50 85 LYS A O 1
ATOM 667 N N . LYS A 1 86 ? -7.738 -3.710 -13.295 1.00 86.00 86 LYS A N 1
ATOM 668 C CA . LYS A 1 86 ? -7.345 -3.550 -14.710 1.00 86.00 86 LYS A CA 1
ATOM 669 C C . LYS A 1 86 ? -6.652 -2.211 -14.984 1.00 86.00 86 LYS A C 1
ATOM 671 O O . LYS A 1 86 ? -5.718 -2.152 -15.779 1.00 86.00 86 LYS A O 1
ATOM 676 N N . LYS A 1 87 ? -7.098 -1.110 -14.367 1.00 84.25 87 LYS A N 1
ATOM 677 C CA . LYS A 1 87 ? -6.426 0.199 -14.483 1.00 84.25 87 LYS A CA 1
ATOM 678 C C . LYS A 1 87 ? -5.036 0.175 -13.843 1.00 84.25 87 LYS A C 1
ATOM 680 O O . LYS A 1 87 ? -4.093 0.642 -14.472 1.00 84.25 87 LYS A O 1
ATOM 685 N N . LEU A 1 88 ? -4.902 -0.417 -12.657 1.00 86.62 88 LEU A N 1
ATOM 686 C CA . LEU A 1 88 ? -3.618 -0.547 -11.967 1.00 86.62 88 LEU A CA 1
ATOM 687 C C . LEU A 1 88 ? -2.636 -1.408 -12.767 1.00 86.62 88 LEU A C 1
ATOM 689 O O . LEU A 1 88 ? -1.490 -1.017 -12.953 1.00 86.62 88 LEU A O 1
ATOM 693 N N . HIS A 1 89 ? -3.104 -2.529 -13.317 1.00 88.62 89 HIS A N 1
ATOM 694 C CA . HIS A 1 89 ? -2.289 -3.407 -14.154 1.00 88.62 89 HIS A CA 1
ATOM 695 C C . HIS A 1 89 ? -1.811 -2.693 -15.430 1.00 88.62 89 HIS A C 1
ATOM 697 O O . HIS A 1 89 ? -0.648 -2.799 -15.807 1.00 88.62 89 HIS A O 1
ATOM 703 N N . ARG A 1 90 ? -2.674 -1.887 -16.066 1.00 91.12 90 ARG A N 1
ATOM 704 C CA . ARG A 1 90 ? -2.274 -1.035 -17.200 1.00 91.12 90 ARG A CA 1
ATOM 705 C C . ARG A 1 90 ? -1.217 -0.004 -16.809 1.00 91.12 90 ARG A C 1
ATOM 707 O O . ARG A 1 90 ? -0.258 0.181 -17.548 1.00 91.12 90 ARG A O 1
ATOM 714 N N . LEU A 1 91 ? -1.373 0.643 -15.654 1.00 91.31 91 LEU A N 1
ATOM 715 C CA . LEU A 1 91 ? -0.394 1.609 -15.152 1.00 91.31 91 LEU A CA 1
ATOM 716 C C . LEU A 1 91 ? 0.949 0.941 -14.826 1.00 91.31 91 LEU A C 1
ATOM 718 O O . LEU A 1 91 ? 1.999 1.509 -15.115 1.00 91.31 91 LEU A O 1
ATOM 722 N N . TYR A 1 92 ? 0.915 -0.274 -14.276 1.00 91.75 92 TYR A N 1
ATOM 723 C CA . TYR A 1 92 ? 2.103 -1.081 -14.019 1.00 91.75 92 TYR A CA 1
ATOM 724 C C . TYR A 1 92 ? 2.874 -1.365 -15.314 1.00 91.75 92 TYR A C 1
ATOM 726 O O . TYR A 1 92 ? 4.056 -1.040 -15.397 1.00 91.75 92 TYR A O 1
ATOM 734 N N . TRP A 1 93 ? 2.201 -1.865 -16.355 1.00 92.69 93 TRP A N 1
ATOM 735 C CA . TRP A 1 93 ? 2.844 -2.094 -17.653 1.00 92.69 93 TRP A CA 1
ATOM 736 C C . TRP A 1 93 ? 3.340 -0.808 -18.303 1.00 92.69 93 TRP A C 1
ATOM 738 O O . TRP A 1 93 ? 4.436 -0.791 -18.854 1.00 92.69 93 TRP A O 1
ATOM 748 N N . PHE A 1 94 ? 2.583 0.284 -18.199 1.00 94.06 94 PHE A N 1
ATOM 749 C CA . PHE A 1 94 ? 3.024 1.584 -18.698 1.00 94.06 94 PHE A CA 1
ATOM 750 C C . PHE A 1 94 ? 4.330 2.033 -18.029 1.00 94.06 94 PHE A C 1
ATOM 752 O O . PHE A 1 94 ? 5.266 2.446 -18.712 1.00 94.06 94 PHE A O 1
ATOM 759 N N . LYS A 1 95 ? 4.427 1.896 -16.700 1.00 92.06 95 LYS A N 1
ATOM 760 C CA . LYS A 1 95 ? 5.660 2.173 -15.955 1.00 92.06 95 LYS A CA 1
ATOM 761 C C . LYS A 1 95 ? 6.795 1.252 -16.403 1.00 92.06 95 LYS A C 1
ATOM 763 O O . LYS A 1 95 ? 7.886 1.747 -16.663 1.00 92.06 95 LYS A O 1
ATOM 768 N N . GLN A 1 96 ? 6.537 -0.048 -16.525 1.00 91.38 96 GLN A N 1
ATOM 769 C CA . GLN A 1 96 ? 7.548 -1.030 -16.916 1.00 91.38 96 GLN A CA 1
ATOM 770 C C . GLN A 1 96 ? 8.122 -0.728 -18.308 1.00 91.38 96 GLN A C 1
ATOM 772 O O . GLN A 1 96 ? 9.338 -0.717 -18.494 1.00 91.38 96 GLN A O 1
ATOM 777 N N . ILE A 1 97 ? 7.258 -0.405 -19.274 1.00 93.38 97 ILE A N 1
ATOM 778 C CA . ILE A 1 97 ? 7.665 -0.021 -20.631 1.00 93.38 97 ILE A CA 1
ATOM 779 C C . ILE A 1 97 ? 8.463 1.285 -20.591 1.00 93.38 97 ILE A C 1
ATOM 781 O O . ILE A 1 97 ? 9.551 1.351 -21.163 1.00 93.38 97 ILE A O 1
ATOM 785 N N . SER A 1 98 ? 7.968 2.290 -19.863 1.00 94.25 98 SER A N 1
ATOM 786 C CA . SER A 1 98 ? 8.645 3.581 -19.687 1.00 94.25 98 SER A CA 1
ATOM 787 C C . SER A 1 98 ? 10.059 3.421 -19.114 1.00 94.25 98 SER A C 1
ATOM 789 O O . SER A 1 98 ? 11.004 4.022 -19.618 1.00 94.25 98 SER A O 1
ATOM 791 N N . GLN A 1 99 ? 10.231 2.538 -18.127 1.00 92.00 99 GLN A N 1
ATOM 792 C CA . GLN A 1 99 ? 11.538 2.226 -17.546 1.00 92.00 99 GLN A CA 1
ATOM 793 C C . GLN A 1 99 ? 12.442 1.426 -18.496 1.00 92.00 99 GLN A C 1
ATOM 795 O O . GLN A 1 99 ? 13.654 1.609 -18.462 1.00 92.00 99 GLN A O 1
ATOM 800 N N . SER A 1 100 ? 11.887 0.572 -19.363 1.00 92.75 100 SER A N 1
ATOM 801 C CA . SER A 1 100 ? 12.668 -0.224 -20.327 1.00 92.75 100 SER A CA 1
ATOM 802 C C . SER A 1 1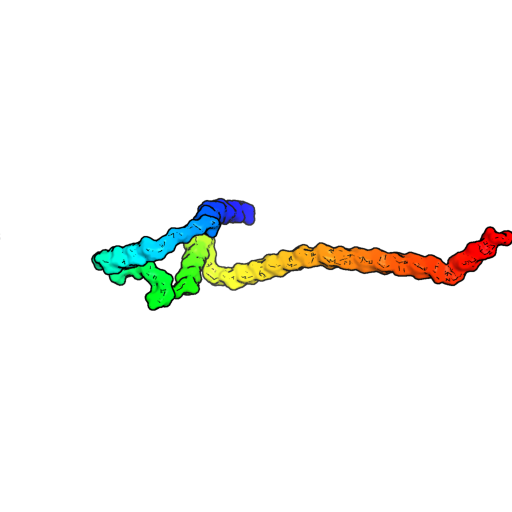00 ? 13.156 0.558 -21.559 1.00 92.75 100 SER A C 1
ATOM 804 O O . SER A 1 100 ? 14.229 0.268 -22.088 1.00 92.75 100 SER A O 1
ATOM 806 N N . LEU A 1 101 ? 12.403 1.572 -21.999 1.00 94.69 101 LEU A N 1
ATOM 807 C CA . LEU A 1 101 ? 12.702 2.398 -23.175 1.00 94.69 101 LEU A CA 1
ATOM 808 C C . LEU A 1 101 ? 14.139 2.957 -23.237 1.00 94.69 101 LEU A C 1
ATOM 810 O O . LEU A 1 101 ? 14.767 2.805 -24.288 1.00 94.69 101 LEU A O 1
ATOM 814 N N . PRO A 1 102 ? 14.708 3.564 -22.174 1.00 93.94 102 PRO A N 1
ATOM 815 C CA . PRO A 1 102 ? 16.065 4.111 -22.236 1.00 93.94 102 PRO A CA 1
ATOM 816 C C . PRO A 1 102 ? 17.126 3.044 -22.527 1.00 93.94 102 PRO A C 1
ATOM 818 O O . PRO A 1 102 ? 18.041 3.295 -23.309 1.00 93.94 102 PRO A O 1
ATOM 821 N N . TYR A 1 103 ? 16.987 1.836 -21.973 1.00 96.06 103 TYR A N 1
ATOM 822 C CA . TYR A 1 103 ? 17.933 0.744 -22.220 1.00 96.06 103 TYR A CA 1
ATOM 823 C C . TYR A 1 103 ? 17.928 0.306 -23.687 1.00 96.06 103 TYR A C 1
ATOM 825 O O . TYR A 1 103 ? 18.988 0.068 -24.265 1.00 96.06 103 TYR A O 1
ATOM 833 N N . ILE A 1 104 ? 16.747 0.263 -24.312 1.00 94.94 104 ILE A N 1
ATOM 834 C CA . ILE A 1 104 ? 16.599 -0.078 -25.733 1.00 94.94 104 ILE A CA 1
ATOM 835 C C . ILE A 1 104 ? 17.280 0.980 -26.606 1.00 94.94 104 ILE A C 1
ATOM 837 O O . ILE A 1 104 ? 18.022 0.640 -27.525 1.00 94.94 104 ILE A O 1
ATOM 841 N N . VAL A 1 105 ? 17.075 2.264 -26.304 1.00 95.81 105 VAL A N 1
ATOM 842 C CA . VAL A 1 105 ? 17.690 3.367 -27.059 1.00 95.81 105 VAL A CA 1
ATOM 843 C C . VAL A 1 105 ? 19.216 3.334 -26.943 1.00 95.81 105 VAL A C 1
ATOM 845 O O . VAL A 1 105 ? 19.908 3.455 -27.954 1.00 95.81 105 VAL A O 1
ATOM 848 N N . ILE A 1 106 ? 19.749 3.108 -25.739 1.00 95.88 106 ILE A N 1
ATOM 849 C CA . ILE A 1 106 ? 21.197 2.984 -25.510 1.00 95.88 106 ILE A CA 1
ATOM 850 C C . ILE A 1 106 ? 21.768 1.796 -26.291 1.00 95.88 106 ILE A C 1
ATOM 852 O O . ILE A 1 106 ? 22.787 1.935 -26.966 1.00 95.88 106 ILE A O 1
ATOM 856 N N . PHE A 1 107 ? 21.093 0.647 -26.255 1.00 96.44 107 PHE A N 1
ATOM 857 C CA . PHE A 1 107 ? 21.512 -0.540 -26.995 1.00 96.44 107 PHE A CA 1
ATOM 858 C C . PHE A 1 107 ? 21.528 -0.305 -28.513 1.00 96.44 107 PHE A C 1
ATOM 860 O O . PHE A 1 107 ? 22.486 -0.678 -29.192 1.00 96.44 107 PHE A O 1
ATOM 867 N N . GLN A 1 108 ? 20.508 0.369 -29.050 1.00 94.25 108 GLN A N 1
ATOM 868 C CA . GLN A 1 108 ? 20.445 0.727 -30.469 1.00 94.25 108 GLN A CA 1
ATOM 869 C C . GLN A 1 108 ? 21.575 1.690 -30.857 1.00 94.25 108 GLN A C 1
ATOM 871 O O . GLN A 1 108 ? 22.257 1.458 -31.855 1.00 94.25 108 GLN A O 1
ATOM 876 N N . MET A 1 109 ? 21.836 2.725 -30.051 1.00 95.19 109 MET A N 1
ATOM 877 C CA . MET A 1 109 ? 22.963 3.638 -30.283 1.00 95.19 109 MET A CA 1
ATOM 878 C C . MET A 1 109 ? 24.310 2.901 -30.261 1.00 95.19 109 MET A C 1
ATOM 880 O O . MET A 1 109 ? 25.141 3.098 -31.150 1.00 95.19 109 MET A O 1
ATOM 884 N N . ALA A 1 110 ? 24.514 1.993 -29.303 1.00 95.75 110 ALA A N 1
ATOM 885 C CA . ALA A 1 110 ? 25.716 1.167 -29.237 1.00 95.75 110 ALA A CA 1
ATOM 886 C C . ALA A 1 110 ? 25.889 0.302 -30.500 1.00 95.75 110 ALA A C 1
ATOM 888 O O . ALA A 1 110 ? 26.980 0.258 -31.067 1.00 95.75 110 ALA A O 1
ATOM 889 N N . ARG A 1 111 ? 24.809 -0.315 -31.005 1.00 94.69 111 ARG A N 1
ATOM 890 C CA . ARG A 1 111 ? 24.842 -1.080 -32.264 1.00 94.69 111 ARG A CA 1
ATOM 891 C C . ARG A 1 111 ? 25.261 -0.226 -33.459 1.00 94.69 111 ARG A C 1
ATOM 893 O O . ARG A 1 111 ? 26.136 -0.650 -34.211 1.00 94.69 111 ARG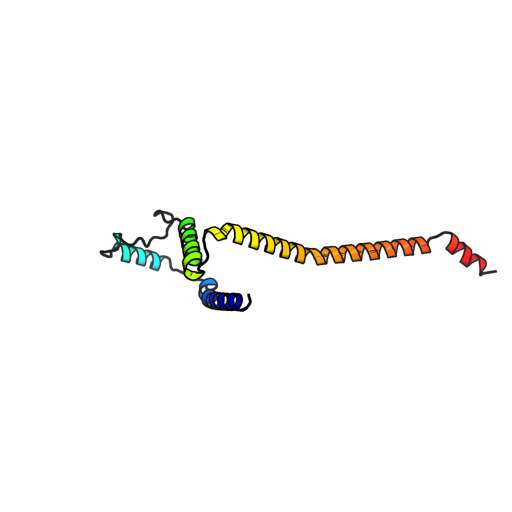 A O 1
ATOM 900 N N . TYR A 1 112 ? 24.677 0.961 -33.629 1.00 95.19 112 TYR A N 1
ATOM 901 C CA . TYR A 1 112 ? 25.017 1.841 -34.753 1.00 95.19 112 TYR A CA 1
ATOM 902 C C . TYR A 1 112 ? 26.476 2.304 -34.701 1.00 95.19 112 TYR A C 1
ATOM 904 O O . TYR A 1 112 ? 27.179 2.244 -35.709 1.00 95.19 112 TYR A O 1
ATOM 912 N N . THR A 1 113 ? 26.967 2.707 -33.524 1.00 92.69 113 THR A N 1
ATOM 913 C CA . THR A 1 113 ? 28.375 3.119 -33.378 1.00 92.69 113 THR A CA 1
ATOM 914 C C . THR A 1 113 ? 29.356 1.973 -33.629 1.00 92.69 113 THR A C 1
ATOM 916 O O . THR A 1 113 ? 30.400 2.186 -34.245 1.00 92.69 113 THR A O 1
ATOM 919 N N . PHE A 1 114 ? 29.017 0.750 -33.215 1.00 93.19 114 PHE A N 1
ATOM 920 C CA . PHE A 1 114 ? 29.823 -0.436 -33.489 1.00 93.19 114 PHE A CA 1
ATOM 921 C C . PHE A 1 114 ? 29.873 -0.768 -34.987 1.00 93.19 114 PHE A C 1
ATOM 923 O O . PHE A 1 114 ? 30.955 -0.993 -35.527 1.00 93.19 114 PHE A O 1
ATOM 930 N N . GLN A 1 115 ? 28.728 -0.731 -35.678 1.00 90.44 115 GLN A N 1
ATOM 931 C CA . GLN A 1 115 ? 28.667 -0.951 -37.127 1.00 90.44 115 GLN A CA 1
ATOM 932 C C . GLN A 1 115 ? 29.474 0.095 -37.904 1.00 90.44 115 GLN A C 1
ATOM 934 O O . GLN A 1 115 ? 30.249 -0.266 -38.785 1.00 90.44 115 GLN A O 1
ATOM 939 N N . MET A 1 116 ? 29.359 1.376 -37.544 1.00 89.00 116 MET A N 1
ATOM 940 C CA . MET A 1 116 ? 30.147 2.444 -38.172 1.00 89.00 116 MET A CA 1
ATOM 941 C C . MET A 1 116 ? 31.654 2.265 -37.953 1.00 89.00 116 MET A C 1
ATOM 943 O O . MET A 1 116 ? 32.436 2.468 -38.881 1.00 89.00 116 MET A O 1
ATOM 947 N N . LYS A 1 117 ? 32.076 1.843 -36.751 1.00 88.38 117 LYS A N 1
ATOM 948 C CA . LYS A 1 117 ? 33.486 1.523 -36.477 1.00 88.38 117 LYS A CA 1
ATOM 949 C C . LYS A 1 117 ? 33.983 0.347 -37.318 1.00 88.38 117 LYS A C 1
ATOM 951 O O . LYS A 1 117 ? 35.080 0.434 -37.860 1.00 88.38 117 LYS A O 1
ATOM 956 N N . MET A 1 118 ? 33.180 -0.709 -37.460 1.00 89.50 118 MET A N 1
ATOM 957 C CA . MET A 1 118 ? 33.521 -1.868 -38.289 1.00 89.50 118 MET A CA 1
ATOM 958 C C . MET A 1 118 ? 33.686 -1.468 -39.759 1.00 89.50 118 MET A C 1
ATOM 960 O O . MET A 1 118 ? 34.711 -1.774 -40.354 1.00 89.50 118 MET A O 1
ATOM 964 N N . LEU A 1 119 ? 32.729 -0.722 -40.320 1.00 85.06 119 LEU A N 1
ATOM 965 C CA . LEU A 1 119 ? 32.791 -0.261 -41.710 1.00 85.06 119 LEU A CA 1
ATOM 966 C C . LEU A 1 119 ? 34.004 0.641 -41.963 1.00 85.06 119 LEU A C 1
ATOM 968 O O . LEU A 1 119 ? 34.680 0.473 -42.972 1.00 85.06 119 LEU A O 1
ATOM 972 N N . SER A 1 120 ? 34.324 1.548 -41.035 1.00 84.50 120 SER A N 1
ATOM 973 C CA . SER A 1 120 ? 35.525 2.389 -41.124 1.00 84.50 120 SER A CA 1
ATOM 974 C C . SER A 1 120 ? 36.813 1.556 -41.161 1.00 84.50 120 SER A C 1
ATOM 976 O O . SER A 1 120 ? 37.651 1.752 -42.039 1.00 84.50 120 SER A O 1
ATOM 978 N N . GLN A 1 121 ? 36.941 0.563 -40.274 1.00 81.44 121 GLN A N 1
ATOM 979 C CA . GLN A 1 121 ? 38.094 -0.344 -40.259 1.00 81.44 121 GLN A CA 1
ATOM 980 C C . GLN A 1 121 ? 38.179 -1.194 -41.532 1.00 81.44 121 GLN A C 1
ATOM 982 O O . GLN A 1 121 ? 39.265 -1.399 -42.065 1.00 81.44 121 GLN A O 1
ATOM 987 N N . THR A 1 122 ? 37.044 -1.665 -42.055 1.00 79.50 122 THR A N 1
ATOM 988 C CA . THR A 1 122 ? 37.008 -2.404 -43.322 1.00 79.50 122 THR A CA 1
ATOM 989 C C . THR A 1 122 ? 37.460 -1.530 -44.490 1.00 79.50 122 THR A C 1
ATOM 991 O O . THR A 1 122 ? 38.260 -1.993 -45.294 1.00 79.50 122 THR A O 1
ATOM 994 N N . ILE A 1 123 ? 37.013 -0.269 -44.558 1.00 79.69 123 ILE A N 1
ATOM 995 C CA . ILE A 1 123 ? 37.408 0.691 -45.604 1.00 79.69 123 ILE A CA 1
ATOM 996 C C . ILE A 1 123 ? 38.908 1.011 -45.537 1.00 79.69 123 ILE A C 1
ATOM 998 O O . ILE A 1 123 ? 39.553 1.091 -46.578 1.00 79.69 123 ILE A O 1
ATOM 1002 N N . GLN A 1 124 ? 39.482 1.157 -44.338 1.00 79.81 124 GLN A N 1
ATOM 1003 C CA . GLN A 1 124 ? 40.921 1.409 -44.174 1.00 79.81 124 GLN A CA 1
ATOM 1004 C C . GLN A 1 124 ? 41.797 0.221 -44.600 1.00 79.81 124 GLN A C 1
ATOM 1006 O O . GLN A 1 124 ? 42.893 0.432 -45.113 1.00 79.81 124 GLN A O 1
ATOM 1011 N N . ASN A 1 125 ? 41.298 -1.006 -44.436 1.00 75.81 125 ASN A N 1
ATOM 1012 C CA . ASN A 1 125 ? 42.010 -2.245 -44.759 1.00 75.81 125 ASN A CA 1
ATOM 1013 C C . ASN A 1 125 ? 41.725 -2.761 -46.186 1.00 75.81 125 ASN A C 1
ATOM 1015 O O . ASN A 1 125 ? 42.012 -3.921 -46.490 1.00 75.81 125 ASN A O 1
ATOM 1019 N N . LEU A 1 126 ? 41.114 -1.948 -47.060 1.00 80.44 126 LEU A N 1
ATOM 1020 C CA . LEU A 1 126 ? 40.843 -2.338 -48.446 1.00 80.44 126 LEU A CA 1
ATOM 1021 C C . LEU A 1 126 ? 42.140 -2.321 -49.282 1.00 80.44 126 LEU A C 1
ATOM 1023 O O . LEU A 1 126 ? 42.889 -1.345 -49.225 1.00 80.44 126 LEU A O 1
ATOM 1027 N N . PRO A 1 127 ? 42.375 -3.332 -50.140 1.00 75.12 127 PRO A N 1
ATOM 1028 C CA . PRO A 1 127 ? 43.652 -3.529 -50.839 1.00 75.12 127 PRO A CA 1
ATOM 1029 C C . PRO A 1 127 ? 44.029 -2.406 -51.822 1.00 75.12 127 PRO A C 1
ATOM 1031 O O . PRO A 1 127 ? 45.193 -2.269 -52.184 1.00 75.12 127 PRO A O 1
ATOM 1034 N N . TRP A 1 128 ? 43.072 -1.570 -52.240 1.00 63.44 128 TRP A N 1
ATOM 1035 C CA . TRP A 1 128 ? 43.336 -0.405 -53.092 1.00 63.44 128 TRP A CA 1
ATOM 1036 C C . TRP A 1 128 ? 44.006 0.761 -52.342 1.00 63.44 128 TRP A C 1
ATOM 1038 O O . TRP A 1 128 ? 44.582 1.638 -52.980 1.00 63.44 128 TRP A O 1
ATOM 1048 N N . ASN A 1 129 ? 43.962 0.789 -51.005 1.00 61.69 129 ASN A N 1
ATOM 1049 C CA . ASN A 1 129 ? 44.556 1.864 -50.202 1.00 61.69 129 ASN A CA 1
ATOM 1050 C C . ASN A 1 129 ? 46.099 1.813 -50.222 1.00 61.69 129 ASN A C 1
ATOM 1052 O O . ASN A 1 129 ? 46.761 2.846 -50.316 1.00 61.69 129 ASN A O 1
ATOM 1056 N N . ASP A 1 130 ? 46.674 0.608 -50.248 1.00 62.50 130 ASP A N 1
ATOM 1057 C CA . ASP A 1 130 ? 48.128 0.407 -50.309 1.00 62.50 130 ASP A CA 1
ATOM 1058 C C . ASP A 1 130 ? 48.711 0.726 -51.697 1.00 62.50 130 ASP A C 1
ATOM 1060 O O . ASP A 1 130 ? 49.845 1.190 -51.809 1.00 62.50 130 ASP A O 1
ATOM 1064 N N . THR A 1 131 ? 47.927 0.552 -52.769 1.00 60.66 131 THR A N 1
ATOM 1065 C CA . THR A 1 131 ? 48.358 0.869 -54.145 1.00 60.66 131 THR A CA 1
ATOM 1066 C C . THR A 1 131 ? 48.452 2.372 -54.438 1.00 60.66 131 THR A C 1
ATOM 1068 O O . THR A 1 131 ? 49.199 2.786 -55.324 1.00 60.66 131 THR A O 1
ATOM 1071 N N . ILE A 1 132 ? 47.725 3.211 -53.693 1.00 59.41 132 ILE A N 1
ATOM 1072 C CA . ILE A 1 132 ? 47.730 4.670 -53.891 1.00 59.41 132 ILE A CA 1
ATOM 1073 C C . ILE A 1 132 ? 48.988 5.293 -53.259 1.00 59.41 132 ILE A C 1
ATOM 1075 O O . ILE A 1 132 ? 49.610 6.163 -53.865 1.00 59.41 132 ILE A O 1
ATOM 1079 N N . ASN A 1 133 ? 49.420 4.796 -52.094 1.00 57.84 133 ASN A N 1
ATOM 1080 C CA . ASN A 1 133 ? 50.602 5.304 -51.384 1.00 57.84 133 ASN A CA 1
ATOM 1081 C C . ASN A 1 133 ? 51.939 4.931 -52.050 1.00 57.84 133 ASN A C 1
ATOM 1083 O O . ASN A 1 133 ? 52.940 5.615 -51.843 1.00 57.84 133 ASN A O 1
ATOM 1087 N N . THR A 1 134 ? 51.982 3.866 -52.855 1.00 59.28 134 THR A N 1
ATOM 1088 C CA . THR A 1 134 ? 53.199 3.452 -53.577 1.00 59.28 134 THR A CA 1
ATOM 1089 C C . THR A 1 134 ? 53.400 4.199 -54.896 1.00 59.28 134 THR A C 1
ATOM 1091 O O . THR A 1 134 ? 54.529 4.320 -55.360 1.00 59.28 134 THR A O 1
ATOM 1094 N N . THR A 1 135 ? 52.334 4.760 -55.476 1.00 56.50 135 THR A N 1
ATOM 1095 C CA . THR A 1 135 ? 52.391 5.482 -56.761 1.00 56.50 135 THR A CA 1
ATOM 1096 C C . THR A 1 135 ? 52.778 6.962 -56.592 1.00 56.50 135 THR A C 1
ATOM 1098 O O . THR A 1 135 ? 53.218 7.593 -57.544 1.00 56.50 135 THR A O 1
ATOM 1101 N N . SER A 1 136 ? 52.678 7.528 -55.382 1.00 53.56 136 SER A N 1
ATOM 1102 C CA . SER A 1 136 ? 53.065 8.919 -55.080 1.00 53.56 136 SER A CA 1
ATOM 1103 C C . SER A 1 136 ? 54.539 9.111 -54.687 1.00 53.56 136 SER A C 1
ATOM 1105 O O . SER A 1 136 ? 54.923 10.216 -54.308 1.00 53.56 136 SER A O 1
ATOM 1107 N N . LEU A 1 137 ? 55.349 8.046 -54.706 1.00 55.50 137 LEU A N 1
ATOM 1108 C CA . LEU A 1 137 ? 56.763 8.047 -54.292 1.00 55.50 137 LEU A CA 1
ATOM 1109 C C . LEU A 1 137 ? 57.760 7.894 -55.460 1.00 55.50 137 LEU A C 1
ATOM 1111 O O . LEU A 1 137 ? 58.948 7.691 -55.211 1.00 55.50 137 LEU A O 1
ATOM 1115 N N . HIS A 1 138 ? 57.306 8.028 -56.709 1.00 47.19 138 HIS A N 1
ATOM 1116 C CA . HIS A 1 138 ? 58.158 8.037 -57.902 1.00 47.19 138 HIS A CA 1
ATOM 1117 C C . HIS A 1 138 ? 58.008 9.322 -58.713 1.00 47.19 138 HIS A C 1
ATOM 1119 O O . HIS A 1 138 ? 56.859 9.790 -58.871 1.00 47.19 138 HIS A O 1
#

Foldseek 3Di:
DVVVVVVVVVVVVVCVVVVVDDDCPPVVVLVVVLVVLCPDPCSVVDDSDCDVVVPHDPVVVVVVVVVCCCCPVVVHDPVCVVVVVVVVVVVVVVVVVVVCVVVVVVVVVVVVVVVVVVVVVVVCPDPVNVVVVVVVPD

InterPro domains:
  IPR033640 Fatty acyl-CoA reductase, C-terminal [PF03015] (1-76)
  IPR033640 Fatty acyl-CoA reductase, C-terminal [cd09071] (1-74)